Protein 3OIZ (pdb70)

Radius of gyration: 12.45 Å; Cα contacts (8 Å, |Δi|>4): 182; chains: 1; bounding box: 22×28×32 Å

B-factor: mean 30.21, std 9.72, range [18.35, 80.33]

Organism: Cereibacter sphaeroides (strain ATCC 17023 / DSM 158 / JCM 6121 / CCUG 31486 / LMG 2827 / NBRC 12203 / NCIMB 8253 / ATH 2.4.1.) (NCBI:txid272943)

InterPro domains:
  IPR002645 STAS domain [PF01740] (401-486)
  IPR002645 STAS domain [PS50801] (405-496)
  IPR011547 SLC26A/SulP transporter domain [PF00916] (15-141)
  IPR011547 SLC26A/SulP transporter domain [PF00916] (164-358)
  IPR036513 STAS domain superfamily [G3DSA:3.30.750.24] (388-485)
  IPR036513 STAS domain superfamily [SSF52091] (396-485)
  IPR052706 Membrane-associated Transporter-like [PTHR43310] (13-485)

Foldseek 3Di:
DCPFKDWDWDADPVRAEIEIEIAGEFDLVCLVVCVRDDLQRRHAAYEYECQRYAYADPNRVVSVCNQVSNVVNNYDYYYHHVNRDPHD

Solven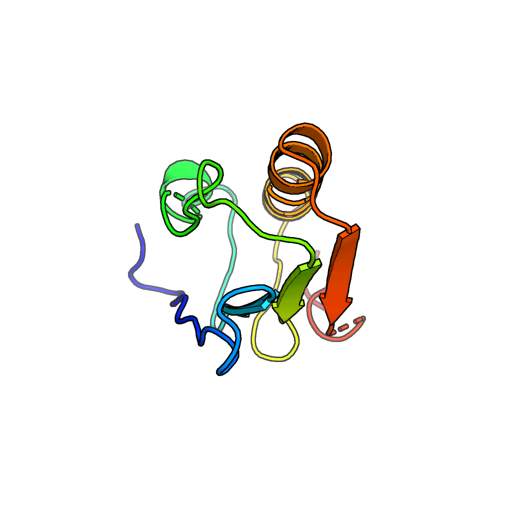t-accessible surface area: 5606 Å² total

Secondary structure (DSSP, 8-state):
--SSEEEEEEE-TTSSEEEEEEEEEE-GGGTTT-----TTS--SEEEEEEEEEEE-SHHHHHHH--HHHHHHTT-EEEEE--TGGG--

CATH classification: 3.30.750.24

Sequence (88 aa):
SNALFGVTSEELSKDGRERIYRVEEGQLFYYASSVEDFAAFDFREALDRVVIDVSRAHIWDIISSVQALDAVLKFRREGAEVRIVGNEASSEETV

Nearest PDB structures (foldseek):
  3oiz-assembly1_A  TM=1.006E+00  e=1.117E-17  Cereibacter sphaeroides 2.4.1
  3lkl-assembly2_A  TM=9.988E-01  e=5.539E-15  Cereibacter sphaeroides 2.4.1
  3lkl-assembly3_B  TM=9.580E-01  e=8.760E-11  Cereibacter sphaeroides 2.4.1
  6m36-assembly1_H  TM=7.455E-01  e=1.159E-03  Bacillus subtilis subsp. subtilis str. 168
  6xgy-assembly1_B-2  TM=5.819E-01  e=2.709E-03  Escherichia coli

Structure (mmCIF, N/CA/C/O backbone):
data_3OIZ
#
_entry.id   3OIZ
#
_cell.length_a   72.102
_cell.length_b   72.102
_cell.length_c   36.429
_cell.angle_alpha   90.000
_cell.angle_beta   90.000
_cell.angle_gamma   90.000
#
_symmetry.space_group_name_H-M   'P 43 21 2'
#
loop_
_entity.id
_entity.type
_entity.pdbx_description
1 polymer 'Antisigma-factor antagonist, STAS'
2 water water
#
loop_
_atom_site.group_PDB
_atom_site.id
_atom_site.type_symbol
_atom_site.label_atom_id
_atom_site.label_alt_id
_atom_site.label_comp_id
_atom_site.label_asym_id
_atom_site.label_entity_id
_atom_site.label_seq_id
_atom_site.pdbx_PDB_ins_code
_atom_site.Cartn_x
_atom_site.Cartn_y
_atom_site.Cartn_z
_atom_site.occupancy
_atom_site.B_iso_or_equiv
_atom_site.auth_seq_id
_atom_site.auth_comp_id
_atom_site.auth_asym_id
_atom_site.auth_atom_id
_atom_site.pdbx_PDB_model_num
ATOM 1 N N . SER A 1 1 ? 36.196 20.471 1.549 1.00 39.72 387 SER A N 1
ATOM 2 C CA . SER A 1 1 ? 34.777 20.954 1.394 1.00 40.32 387 SER A CA 1
ATOM 3 C C . SER A 1 1 ? 34.077 20.628 2.674 1.00 39.08 387 SER A C 1
ATOM 4 O O . SER A 1 1 ? 34.497 19.728 3.356 1.00 38.08 387 SER A O 1
ATOM 7 N N . ASN A 1 2 ? 33.023 21.349 3.026 1.00 38.44 388 ASN A N 1
ATOM 8 C CA . ASN A 1 2 ? 32.193 20.865 4.111 1.00 36.90 388 ASN A CA 1
ATOM 9 C C . ASN A 1 2 ? 30.837 20.348 3.597 1.00 36.21 388 ASN A C 1
ATOM 10 O O . ASN A 1 2 ? 29.864 20.335 4.326 1.00 35.99 388 ASN A O 1
ATOM 15 N N . ALA A 1 3 ? 30.783 19.914 2.339 1.00 36.16 389 ALA A N 1
ATOM 16 C CA . ALA A 1 3 ? 29.514 19.429 1.768 1.00 35.55 389 ALA A CA 1
ATOM 17 C C . ALA A 1 3 ? 28.985 18.149 2.451 1.00 34.44 389 ALA A C 1
ATOM 18 O O . ALA A 1 3 ? 27.771 17.922 2.485 1.00 35.39 389 ALA A O 1
ATOM 20 N N . LEU A 1 4 ? 29.889 17.327 2.988 1.00 31.53 390 LEU A N 1
ATOM 21 C CA . LEU A 1 4 ? 29.529 15.984 3.421 1.00 28.65 390 LEU A CA 1
ATOM 22 C C . LEU A 1 4 ? 29.538 15.821 4.903 1.00 27.10 390 LEU A C 1
ATOM 23 O O . LEU A 1 4 ? 29.210 14.746 5.383 1.00 25.11 390 LEU A O 1
ATOM 28 N N . PHE A 1 5 ? 29.907 16.867 5.637 1.00 26.31 391 PHE A N 1
ATOM 29 C CA . PHE A 1 5 ? 29.906 16.768 7.087 1.00 25.58 391 PHE A CA 1
ATOM 30 C C . PHE A 1 5 ? 29.490 18.105 7.692 1.00 25.54 391 PHE A C 1
ATOM 31 O O . PHE A 1 5 ? 29.508 19.136 7.026 1.00 27.23 391 PHE A O 1
ATOM 39 N N . GLY A 1 6 ? 29.117 18.075 8.948 1.00 25.29 392 GLY A N 1
ATOM 40 C CA . GLY A 1 6 ? 28.705 19.284 9.639 1.00 27.08 392 GLY A CA 1
ATOM 41 C C . GLY A 1 6 ? 29.198 19.242 11.084 1.00 26.44 392 GLY A C 1
ATOM 42 O O . GLY A 1 6 ? 29.380 18.164 11.661 1.00 25.76 392 GLY A O 1
ATOM 43 N N . VAL A 1 7 ? 29.472 20.419 11.639 1.00 26.73 393 VAL A N 1
ATOM 44 C CA . VAL A 1 7 ? 29.862 20.510 13.057 1.00 26.23 393 VAL A CA 1
ATOM 45 C C . VAL A 1 7 ? 29.019 21.598 13.695 1.00 27.43 393 VAL A C 1
ATOM 46 O O . VAL A 1 7 ? 28.911 22.713 13.160 1.00 29.55 393 VAL A O 1
ATOM 50 N N . THR A 1 8 ? 28.398 21.289 14.834 1.00 27.46 394 THR A N 1
ATOM 51 C CA . THR A 1 8 ? 27.696 22.316 15.598 1.00 27.77 394 THR A CA 1
ATOM 52 C C . THR A 1 8 ? 28.229 22.217 16.998 1.00 26.47 394 THR A C 1
ATOM 53 O O . THR A 1 8 ? 28.928 21.241 17.330 1.00 26.89 394 THR A O 1
ATOM 57 N N . SER A 1 9 ? 27.916 23.189 17.841 1.00 26.07 395 SER A N 1
ATOM 58 C CA . SER A 1 9 ? 28.400 23.115 19.232 1.00 26.40 395 SER A CA 1
ATOM 59 C C . SER A 1 9 ? 27.394 23.730 20.203 1.00 27.37 395 SER A C 1
ATOM 60 O O . SER A 1 9 ? 26.436 24.429 19.7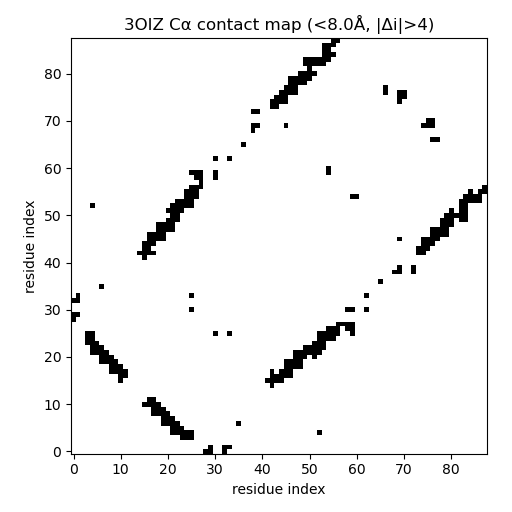82 1.00 27.98 395 SER A O 1
ATOM 63 N N A GLU A 1 10 ? 27.574 23.453 21.496 0.50 27.03 396 GLU A N 1
ATOM 64 N N B GLU A 1 10 ? 27.600 23.489 21.494 0.50 26.76 396 GLU A N 1
ATOM 65 C CA A GLU A 1 10 ? 26.712 24.019 22.530 0.50 28.27 396 GLU A CA 1
ATOM 66 C CA B GLU A 1 10 ? 26.732 24.064 22.499 0.50 27.85 396 GLU A CA 1
ATOM 67 C C A GLU A 1 10 ? 27.586 24.287 23.723 0.50 27.83 396 GLU A C 1
ATOM 68 C C B GLU A 1 10 ? 27.586 24.294 23.711 0.50 27.59 396 GLU A C 1
ATOM 69 O O A GLU A 1 10 ? 28.364 23.428 24.124 0.50 27.62 396 GLU A O 1
ATOM 70 O O B GLU A 1 10 ? 28.349 23.422 24.110 0.50 27.35 396 GLU A O 1
ATOM 81 N N . LEU A 1 11 ? 27.479 25.495 24.271 1.00 28.61 397 LEU A N 1
ATOM 82 C CA . LEU A 1 11 ? 28.265 25.886 25.443 1.00 29.56 397 LEU A CA 1
ATOM 83 C C . LEU A 1 11 ? 27.417 25.697 26.686 1.00 30.70 397 LEU A C 1
ATOM 84 O O . LEU A 1 11 ? 26.210 26.018 26.674 1.00 31.37 397 LEU A O 1
ATOM 89 N N . SER A 1 12 ? 28.034 25.181 27.754 1.00 31.11 398 SER A N 1
ATOM 90 C CA . SER A 1 12 ? 27.353 25.052 29.060 1.00 31.91 398 SER A CA 1
ATOM 91 C C . SER A 1 12 ? 26.912 26.400 29.622 1.00 33.43 398 SER A C 1
ATOM 92 O O . SER A 1 12 ? 27.445 27.460 29.258 1.00 33.06 398 SER A O 1
ATOM 95 N N . LYS A 1 13 ? 25.944 26.369 30.525 1.00 35.07 399 LYS A N 1
ATOM 96 C CA . LYS A 1 13 ? 25.462 27.610 31.107 1.00 37.10 399 LYS A CA 1
ATOM 97 C C . LYS A 1 13 ? 26.572 28.397 31.816 1.00 38.07 399 LYS A C 1
ATOM 98 O O . LYS A 1 13 ? 26.549 29.632 31.799 1.00 38.34 399 LYS A O 1
ATOM 104 N N . ASP A 1 14 ? 27.550 27.705 32.421 1.00 37.49 400 ASP A N 1
ATOM 105 C CA . ASP A 1 14 ? 28.635 28.431 33.067 1.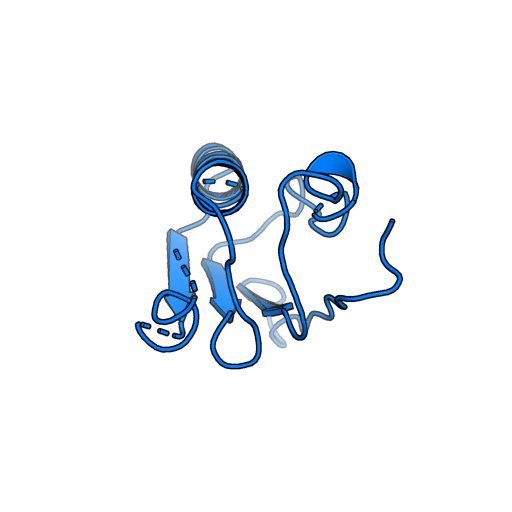00 37.63 400 ASP A CA 1
ATOM 106 C C . ASP A 1 14 ? 29.753 28.879 32.145 1.00 37.21 400 ASP A C 1
ATOM 107 O O . ASP A 1 14 ? 30.699 29.535 32.605 1.00 37.63 400 ASP A O 1
ATOM 112 N N . GLY A 1 15 ? 29.655 28.495 30.869 1.00 36.05 401 GLY A N 1
ATOM 113 C CA . GLY A 1 15 ? 30.613 28.847 29.839 1.00 35.53 401 GLY A CA 1
ATOM 114 C C . GLY A 1 15 ? 31.898 28.048 29.935 1.00 34.79 401 GLY A C 1
ATOM 115 O O . GLY A 1 15 ? 32.838 28.317 29.189 1.00 35.63 401 GLY A O 1
ATOM 116 N N . ARG A 1 16 ? 31.944 27.055 30.833 1.00 33.74 402 ARG A N 1
ATOM 117 C CA . ARG A 1 16 ? 33.188 26.295 31.061 1.00 32.49 402 ARG A CA 1
ATOM 118 C C . ARG A 1 16 ? 33.380 25.043 30.192 1.00 30.88 402 ARG A C 1
ATOM 119 O O . ARG A 1 16 ? 34.504 24.538 30.108 1.00 30.77 402 ARG A O 1
ATOM 127 N N . GLU A 1 17 ? 32.314 24.554 29.556 1.00 29.15 403 GLU A N 1
ATOM 128 C CA . GLU A 1 17 ? 32.408 23.360 28.744 1.00 27.96 403 GLU A CA 1
ATOM 129 C C . GLU A 1 17 ? 31.743 23.582 27.405 1.00 27.05 403 GLU A C 1
ATOM 130 O O . GLU A 1 17 ? 30.653 24.146 27.379 1.00 28.27 403 GLU A O 1
ATOM 136 N N . ARG A 1 18 ? 32.362 23.135 26.305 1.00 24.61 404 ARG A N 1
ATOM 137 C CA . ARG A 1 18 ? 31.700 23.188 25.004 1.00 24.48 404 ARG A CA 1
ATOM 138 C C . ARG A 1 18 ? 31.636 21.775 24.453 1.00 23.99 404 ARG A C 1
ATOM 139 O O . ARG A 1 18 ? 32.643 21.064 24.486 1.00 24.19 404 ARG A O 1
ATOM 147 N N . ILE A 1 19 ? 30.464 21.362 23.983 1.00 24.14 405 ILE A N 1
ATOM 148 C CA . ILE A 1 19 ? 30.366 20.086 23.252 1.00 24.77 405 ILE A CA 1
ATOM 149 C C . ILE A 1 19 ? 30.247 20.365 21.785 1.00 24.13 405 ILE A C 1
ATOM 150 O O . ILE A 1 19 ? 29.364 21.117 21.371 1.00 25.50 405 ILE A O 1
ATOM 155 N N . TYR A 1 20 ? 31.136 19.758 20.996 1.00 22.18 406 TYR A N 1
ATOM 156 C CA . TYR A 1 20 ? 31.056 19.830 19.541 1.00 22.06 406 TYR A CA 1
ATOM 157 C C . TYR A 1 20 ? 30.424 18.541 19.041 1.00 23.04 406 TYR A C 1
ATOM 158 O O . TYR A 1 20 ? 30.812 17.465 19.466 1.00 24.21 406 TYR A O 1
ATOM 167 N N . ARG A 1 21 ? 29.473 18.639 18.117 1.00 22.72 407 ARG A N 1
ATOM 168 C CA . ARG A 1 21 ? 28.799 17.477 17.573 1.00 23.25 407 ARG A CA 1
ATOM 169 C C . ARG A 1 21 ? 29.137 17.425 16.085 1.00 22.90 407 ARG A C 1
ATOM 170 O O . ARG A 1 21 ? 28.798 18.330 15.332 1.00 23.88 407 ARG A O 1
ATOM 178 N N . VAL A 1 22 ? 29.818 16.360 15.681 1.00 22.16 408 VAL A N 1
ATOM 179 C CA . VAL A 1 22 ? 30.211 16.188 14.304 1.00 21.67 408 VAL A CA 1
ATOM 180 C C . VAL A 1 22 ? 29.295 15.132 13.666 1.00 22.47 408 VAL A C 1
ATOM 181 O O . VAL A 1 22 ? 29.055 14.049 14.244 1.00 22.62 408 VAL A O 1
ATOM 185 N N A GLU A 1 23 ? 28.780 15.427 12.474 0.50 22.59 409 GLU A N 1
ATOM 186 N N B GLU A 1 23 ? 28.771 15.435 12.486 0.50 22.82 409 GLU A N 1
ATOM 187 C CA A GLU A 1 23 ? 27.926 14.460 11.744 0.50 23.88 409 GLU A CA 1
ATOM 188 C CA B GLU A 1 23 ? 27.977 14.438 11.758 0.50 24.26 409 GLU A CA 1
ATOM 189 C C A GLU A 1 23 ? 28.289 14.386 10.279 0.50 23.46 409 GLU A C 1
ATOM 190 C C B GLU A 1 23 ? 28.482 14.312 10.340 0.50 23.42 409 GLU A C 1
ATOM 191 O O A GLU A 1 23 ? 28.722 15.377 9.695 0.50 24.57 409 GLU A O 1
ATOM 192 O O B GLU A 1 23 ? 29.243 15.174 9.878 0.50 23.16 409 GLU A O 1
ATOM 203 N N . GLY A 1 24 ? 2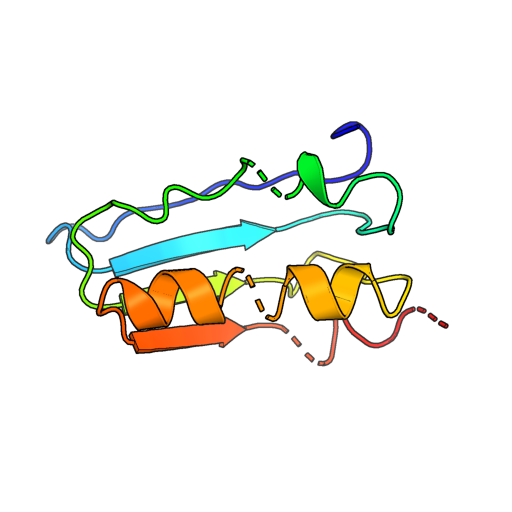8.142 13.203 9.689 1.00 23.06 410 GLY A N 1
ATOM 204 C CA . GLY A 1 24 ? 28.436 13.045 8.263 1.00 22.51 410 GLY A CA 1
ATOM 205 C C . GLY A 1 24 ? 29.782 12.362 8.022 1.00 22.02 410 GLY A C 1
ATOM 206 O O . GLY A 1 24 ? 30.262 11.601 8.871 1.00 24.80 410 GLY A O 1
ATOM 207 N N . GLN A 1 25 ? 30.410 12.655 6.886 1.00 21.81 411 GLN A N 1
ATOM 208 C CA . GLN A 1 25 ? 31.554 11.845 6.379 1.00 21.10 411 GLN A CA 1
ATOM 209 C C . GLN A 1 25 ? 32.844 12.632 6.540 1.00 21.78 411 GLN A C 1
ATOM 210 O O . GLN A 1 25 ? 32.903 13.777 6.106 1.00 23.01 411 GLN A O 1
ATOM 216 N N . LEU A 1 26 ? 33.857 12.016 7.154 1.00 20.80 412 LEU A N 1
ATOM 217 C CA . LEU A 1 26 ? 35.157 12.673 7.348 1.00 19.59 412 LEU A CA 1
ATOM 218 C C . LEU A 1 26 ? 36.178 11.955 6.476 1.00 20.76 412 LEU A C 1
ATOM 219 O O . LEU A 1 26 ? 36.435 10.741 6.662 1.00 20.51 412 LEU A O 1
ATOM 224 N N . PHE A 1 27 ? 36.692 12.704 5.498 1.00 21.93 413 PHE A N 1
ATOM 225 C CA . PHE A 1 27 ? 37.677 12.237 4.535 1.00 22.17 413 PHE A CA 1
ATOM 226 C C . PHE A 1 27 ? 38.896 13.155 4.519 1.00 23.77 413 PHE A C 1
ATOM 227 O O . PHE A 1 27 ? 38.798 14.328 4.898 1.00 23.09 413 PHE A O 1
ATOM 235 N N A TYR A 1 28 ? 40.021 12.642 4.033 0.50 23.85 414 TYR A N 1
ATOM 236 N N B TYR A 1 28 ? 40.037 12.641 4.050 0.50 23.83 414 TYR A N 1
ATOM 237 C CA A TYR A 1 28 ? 41.257 13.408 4.040 0.50 26.64 414 TYR A CA 1
ATOM 238 C CA B TYR A 1 28 ? 41.275 13.431 4.000 0.50 26.66 414 TYR A CA 1
ATOM 239 C C A TYR A 1 28 ? 41.129 14.713 3.257 0.50 27.31 414 TYR A C 1
ATOM 240 C C B TYR A 1 28 ? 41.042 14.760 3.315 0.50 27.16 414 TYR A C 1
ATOM 241 O O A TYR A 1 28 ? 41.781 15.710 3.582 0.50 28.07 414 TYR A O 1
ATOM 242 O O B TYR A 1 28 ? 41.516 15.815 3.768 0.50 27.58 414 TYR A O 1
ATOM 259 N N . ALA A 1 29 ? 40.285 14.711 2.225 1.00 28.04 415 ALA A N 1
ATOM 260 C CA . ALA A 1 29 ? 40.071 15.889 1.443 1.00 30.21 415 ALA A CA 1
ATOM 261 C C . ALA A 1 29 ? 39.445 17.060 2.207 1.00 30.61 415 ALA A C 1
ATOM 262 O O . ALA A 1 29 ? 39.591 18.228 1.772 1.00 33.48 415 ALA A O 1
ATOM 264 N N A SER A 1 30 ? 38.765 16.784 3.319 0.50 30.06 416 SER A N 1
ATOM 265 N N B SER A 1 30 ? 38.782 16.783 3.326 0.50 30.31 416 SER A N 1
ATOM 266 C CA A SER A 1 30 ? 38.109 17.852 4.083 0.50 29.51 416 SER A CA 1
ATOM 267 C CA B SER A 1 30 ? 38.134 17.855 4.078 0.50 30.15 416 SER A CA 1
ATOM 268 C C A SER A 1 30 ? 38.765 18.142 5.435 0.50 28.43 416 SER A C 1
ATOM 269 C C B SER A 1 30 ? 38.766 18.139 5.437 0.50 28.68 416 SER A C 1
ATOM 270 O O A SER A 1 30 ? 38.163 18.783 6.305 0.50 27.67 416 SER A O 1
ATOM 271 O O B SER A 1 30 ? 38.162 18.785 6.303 0.50 27.89 416 SER A O 1
ATOM 276 N N . VAL A 1 31 ? 40.005 17.701 5.607 1.00 27.85 417 VAL A N 1
ATOM 277 C CA . VAL A 1 31 ? 40.691 17.885 6.889 1.00 27.22 417 VAL A CA 1
ATOM 278 C C . VAL A 1 31 ? 40.774 19.379 7.266 1.00 27.69 417 VAL A C 1
ATOM 279 O O . VAL A 1 31 ? 40.494 19.748 8.419 1.00 27.79 417 VAL A O 1
ATOM 283 N N . GLU A 1 32 ? 41.117 20.241 6.306 1.00 28.52 418 GLU A N 1
ATOM 284 C CA . GLU A 1 32 ? 41.256 21.666 6.648 1.00 30.86 418 GLU A CA 1
ATOM 285 C C . GLU A 1 32 ? 39.910 22.272 7.068 1.00 29.69 418 GLU A C 1
ATOM 286 O O . GLU A 1 32 ? 39.848 23.039 8.017 1.00 29.52 418 GLU A O 1
ATOM 292 N N . ASP A 1 33 ? 38.831 21.875 6.396 1.00 29.14 419 ASP A N 1
ATOM 293 C CA . ASP A 1 33 ? 37.497 22.331 6.776 1.00 29.70 419 ASP A CA 1
ATOM 294 C C . ASP A 1 33 ? 37.127 21.834 8.154 1.00 28.08 419 ASP A C 1
ATOM 295 O O . ASP A 1 33 ? 36.526 22.576 8.957 1.00 28.26 419 ASP A O 1
ATOM 300 N N . PHE A 1 34 ? 37.474 20.572 8.439 1.00 26.23 420 PHE A N 1
ATOM 301 C CA . PHE A 1 34 ? 37.207 20.001 9.758 1.00 24.63 420 PHE A CA 1
ATOM 302 C C . PHE A 1 34 ? 37.930 20.818 10.856 1.00 24.99 420 PHE A C 1
ATOM 303 O O . PHE A 1 34 ? 37.331 21.178 11.889 1.00 25.07 420 PHE A O 1
ATOM 319 N N . ALA A 1 36 ? 38.891 23.895 10.804 1.00 26.90 422 ALA A N 1
ATOM 320 C CA . ALA A 1 36 ? 38.361 25.238 10.874 1.00 28.00 422 ALA A CA 1
ATOM 321 C C . ALA A 1 36 ? 37.055 25.307 11.641 1.00 28.42 422 ALA A C 1
ATOM 322 O O . ALA A 1 36 ? 36.596 26.425 11.986 1.00 29.23 422 ALA A O 1
ATOM 324 N N . ALA A 1 37 ? 36.449 24.139 11.888 1.00 27.95 423 ALA A N 1
ATOM 325 C CA . ALA A 1 37 ? 35.199 24.087 12.662 1.00 28.02 423 ALA A CA 1
ATOM 326 C C . ALA A 1 37 ? 35.364 24.412 14.156 1.00 28.29 423 ALA A C 1
ATOM 327 O O . ALA A 1 37 ? 34.382 24.748 14.838 1.00 29.74 423 ALA A O 1
ATOM 329 N N . PHE A 1 38 ? 36.580 24.318 14.675 1.00 27.32 424 PHE A N 1
ATOM 330 C CA . PHE A 1 38 ? 36.790 24.418 16.134 1.00 27.12 424 PHE A CA 1
ATOM 331 C C . PHE A 1 38 ? 37.418 25.768 16.527 1.00 28.37 424 PHE A C 1
ATOM 332 O O . PHE A 1 38 ? 38.281 26.305 15.825 1.00 29.58 424 PHE A O 1
ATOM 340 N N . ASP A 1 39 ? 37.003 26.305 17.661 1.00 28.01 425 ASP A N 1
ATOM 341 C CA . ASP A 1 39 ? 37.629 27.508 18.196 1.00 29.08 425 ASP A CA 1
ATOM 342 C C . ASP A 1 39 ? 38.583 27.079 19.310 1.00 28.54 425 ASP A C 1
ATOM 343 O O . ASP A 1 39 ? 38.185 26.948 20.486 1.00 29.15 425 ASP A O 1
ATOM 348 N N . PHE A 1 40 ? 39.842 26.863 18.947 1.00 29.03 426 PHE A N 1
ATOM 349 C CA . PHE A 1 40 ? 40.822 26.331 19.882 1.00 29.67 426 PHE A CA 1
ATOM 350 C C . PHE A 1 40 ? 41.210 27.349 20.956 1.00 30.92 426 PHE A C 1
ATOM 351 O O . PHE A 1 40 ? 41.704 26.967 22.024 1.00 32.90 426 PHE A O 1
ATOM 359 N N . ARG A 1 41 ? 40.955 28.625 20.710 1.00 32.72 427 ARG A N 1
ATOM 360 C CA . ARG A 1 41 ? 41.439 29.661 21.639 1.00 34.86 427 ARG A CA 1
ATOM 361 C C . ARG A 1 41 ? 40.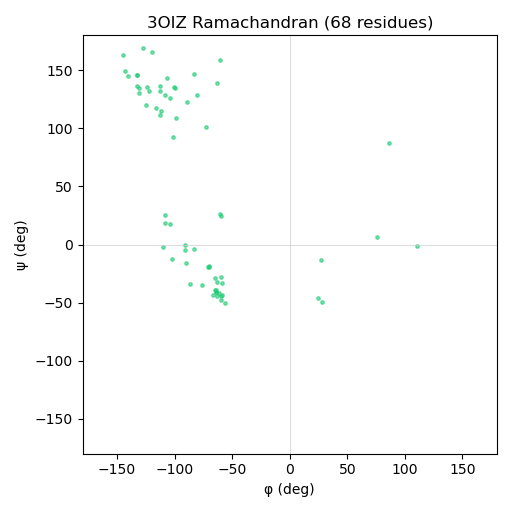462 30.015 22.747 1.00 34.10 427 ARG A C 1
ATOM 362 O O . ARG A 1 41 ? 40.822 30.752 23.662 1.00 34.50 427 ARG A O 1
ATOM 370 N N . GLU A 1 42 ? 39.258 29.430 22.708 1.00 32.68 428 GLU A N 1
ATOM 371 C CA . GLU A 1 42 ? 38.227 29.732 23.710 1.00 32.01 428 GLU A CA 1
ATOM 372 C C . GLU A 1 42 ? 38.704 29.295 25.106 1.00 32.01 428 GLU A C 1
ATOM 373 O O . GLU A 1 42 ? 39.333 28.231 25.256 1.00 31.81 428 GLU A O 1
ATOM 379 N N . ALA A 1 43 ? 38.435 30.130 26.106 1.00 31.71 429 ALA A N 1
ATOM 380 C CA . ALA A 1 43 ? 38.715 29.796 27.489 1.00 32.80 429 ALA A CA 1
ATOM 381 C C . ALA A 1 43 ? 37.716 28.738 27.982 1.00 32.60 429 ALA A C 1
ATOM 382 O O . ALA A 1 43 ? 36.587 29.087 28.340 1.00 33.43 429 ALA A O 1
ATOM 384 N N . LEU A 1 44 ? 38.153 27.479 28.034 1.00 32.14 430 LEU A N 1
ATOM 385 C CA . LEU A 1 44 ? 37.286 26.357 28.411 1.00 30.65 430 LEU A CA 1
ATOM 386 C C . LEU A 1 44 ? 37.977 25.472 29.447 1.00 31.42 430 LEU A C 1
ATOM 387 O O . LEU A 1 44 ? 39.187 25.288 29.403 1.00 33.43 430 LEU A O 1
ATOM 392 N N . ASP A 1 45 ? 37.216 24.898 30.358 1.00 30.58 431 ASP A N 1
ATOM 393 C CA . ASP A 1 45 ? 37.779 23.843 31.218 1.00 31.22 431 ASP A CA 1
ATOM 394 C C . ASP A 1 45 ? 37.672 22.478 30.548 1.00 30.05 431 ASP A C 1
ATOM 395 O O . ASP A 1 45 ? 38.530 21.628 30.731 1.00 30.49 431 ASP A O 1
ATOM 400 N N . ARG A 1 46 ? 36.607 22.265 29.775 1.00 28.67 432 ARG A N 1
ATOM 401 C CA . ARG A 1 46 ? 36.341 20.937 29.186 1.00 28.57 432 ARG A CA 1
ATOM 402 C C . ARG A 1 46 ? 35.825 21.086 27.781 1.00 26.99 432 ARG A C 1
ATOM 403 O O . ARG A 1 46 ? 35.090 22.017 27.482 1.00 26.88 432 ARG A O 1
ATOM 411 N N . VAL A 1 47 ? 36.215 20.146 26.921 1.00 25.94 433 VAL A N 1
ATOM 412 C CA . VAL A 1 47 ? 35.685 20.068 25.584 1.00 24.54 433 VAL A CA 1
ATOM 413 C C . VAL A 1 47 ? 35.278 18.625 25.361 1.00 24.57 433 VAL A C 1
ATOM 414 O O . VAL A 1 47 ? 36.039 17.699 25.675 1.00 24.52 433 VAL A O 1
ATOM 418 N N . VAL A 1 48 ? 34.098 18.428 24.791 1.00 24.42 434 VAL A N 1
ATOM 419 C CA . VAL A 1 48 ? 33.690 17.103 24.326 1.00 24.59 434 VAL A CA 1
ATOM 420 C C . VAL A 1 48 ? 33.609 17.188 22.806 1.00 23.99 434 VAL A C 1
ATOM 421 O O . VAL A 1 48 ? 32.996 18.120 22.272 1.00 24.49 434 VAL A O 1
ATOM 425 N N . ILE A 1 49 ? 34.205 16.217 22.109 1.00 22.87 435 ILE A N 1
ATOM 426 C CA . ILE A 1 49 ? 33.989 16.107 20.648 1.00 22.09 435 ILE A CA 1
ATOM 427 C C . ILE A 1 49 ? 33.216 14.828 20.391 1.00 21.99 435 ILE A C 1
ATOM 428 O O . ILE A 1 49 ? 33.739 13.715 20.577 1.00 23.16 435 ILE A O 1
ATOM 433 N N . ASP A 1 50 ? 31.965 14.997 19.963 1.00 21.17 436 ASP A N 1
ATOM 434 C CA . ASP A 1 50 ? 31.038 13.896 19.805 1.00 21.78 436 ASP A CA 1
ATOM 435 C C . ASP A 1 50 ? 31.048 13.522 18.335 1.00 21.01 436 ASP A C 1
ATOM 436 O O . ASP A 1 50 ? 30.533 14.273 17.494 1.00 21.37 436 ASP A O 1
ATOM 441 N N . VAL A 1 51 ? 31.625 12.365 18.021 1.00 19.63 437 VAL A N 1
ATOM 442 C CA . VAL A 1 51 ? 31.647 11.882 16.629 1.00 18.50 437 VAL A CA 1
ATOM 443 C C . VAL A 1 51 ? 30.697 10.661 16.410 1.00 19.62 437 VAL A C 1
ATOM 444 O O . VAL A 1 51 ? 30.794 9.958 15.395 1.00 20.41 437 VAL A O 1
ATOM 448 N N . SER A 1 52 ? 29.754 10.459 17.318 1.00 20.93 438 SER A N 1
ATOM 449 C CA . SER A 1 52 ? 28.848 9.284 17.262 1.00 22.12 438 SER A CA 1
ATOM 450 C C . SER A 1 52 ? 28.035 9.246 15.990 1.00 22.60 438 SER A C 1
ATOM 451 O O . SER A 1 52 ? 27.634 8.164 15.547 1.00 23.57 438 SER A O 1
ATOM 454 N N . ARG A 1 53 ? 27.785 10.430 15.415 1.00 23.23 439 ARG A N 1
ATOM 455 C CA . ARG A 1 53 ? 26.967 10.549 14.210 1.00 23.73 439 ARG A CA 1
ATOM 456 C C . ARG A 1 53 ? 27.811 10.790 12.954 1.00 23.77 439 ARG A C 1
ATOM 457 O O . ARG A 1 53 ? 27.296 11.211 11.902 1.00 26.13 439 ARG A O 1
ATOM 465 N N . ALA A 1 54 ? 29.110 10.504 13.058 1.00 21.51 440 ALA A N 1
ATOM 466 C CA . ALA A 1 54 ? 30.000 10.718 11.915 1.00 21.24 440 ALA A CA 1
ATOM 467 C C . ALA A 1 54 ? 30.640 9.401 11.486 1.00 20.42 440 ALA A C 1
ATOM 468 O O . ALA A 1 54 ? 30.622 8.419 12.239 1.00 21.43 440 ALA A O 1
ATOM 470 N N . HIS A 1 55 ? 31.228 9.385 10.286 1.00 19.43 441 HIS A N 1
ATOM 471 C CA . HIS A 1 55 ? 31.982 8.227 9.795 1.00 19.47 441 HIS A CA 1
ATOM 472 C C . HIS A 1 55 ? 33.376 8.706 9.417 1.00 19.39 441 HIS A C 1
ATOM 473 O O . HIS A 1 55 ? 33.502 9.614 8.614 1.00 21.38 441 HIS A O 1
ATOM 480 N N . ILE A 1 56 ? 34.392 8.153 10.066 1.00 19.87 442 ILE A N 1
ATOM 481 C CA . ILE A 1 56 ? 35.775 8.472 9.728 1.00 20.15 442 ILE A CA 1
ATOM 482 C C . ILE A 1 56 ? 36.237 7.503 8.663 1.00 19.62 442 ILE A C 1
ATOM 483 O O . ILE A 1 56 ? 36.187 6.267 8.873 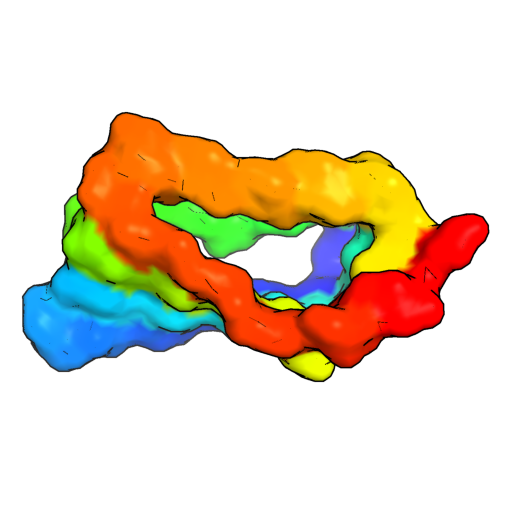1.00 21.82 442 ILE A O 1
ATOM 488 N N . TRP A 1 57 ? 36.681 8.004 7.503 1.00 20.50 443 TRP A N 1
ATOM 489 C CA . TRP A 1 57 ? 36.952 7.075 6.394 1.00 20.48 443 TRP A CA 1
ATOM 490 C C . TRP A 1 57 ? 38.416 6.725 6.142 1.00 21.87 443 TRP A C 1
ATOM 491 O O . TRP A 1 57 ? 38.720 5.793 5.353 1.00 23.83 443 TRP A O 1
ATOM 502 N N . ASP A 1 58 ? 39.330 7.470 6.767 1.00 21.36 444 ASP A N 1
ATOM 503 C CA . ASP A 1 58 ? 40.740 7.256 6.505 1.00 21.34 444 ASP A CA 1
ATOM 504 C C . ASP A 1 58 ? 41.597 7.711 7.666 1.00 21.87 444 ASP A C 1
ATOM 505 O O . ASP A 1 58 ? 41.113 8.388 8.607 1.00 19.91 444 ASP A O 1
ATOM 510 N N A ILE A 1 59 ? 42.879 7.354 7.618 0.50 21.93 445 ILE A N 1
ATOM 511 N N B ILE A 1 59 ? 42.877 7.328 7.599 0.50 22.19 445 ILE A N 1
ATOM 512 C CA A ILE A 1 59 ? 43.734 7.598 8.769 0.50 22.42 445 ILE A CA 1
ATOM 513 C CA B ILE A 1 59 ? 43.814 7.587 8.687 0.50 22.93 445 ILE A CA 1
ATOM 514 C C A ILE A 1 59 ? 44.115 9.089 8.875 0.50 22.38 445 ILE A C 1
ATOM 515 C C B ILE A 1 59 ? 44.059 9.086 8.861 0.50 22.60 445 ILE A C 1
ATOM 516 O O A ILE A 1 59 ? 44.301 9.599 9.972 0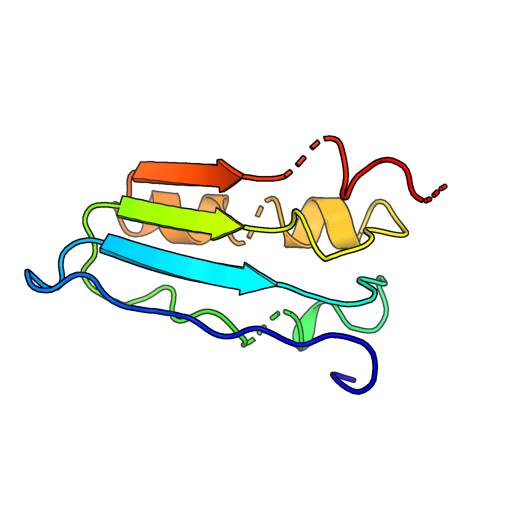.50 21.93 445 ILE A O 1
ATOM 517 O O B ILE A 1 59 ? 44.105 9.589 9.976 0.50 21.84 445 ILE A O 1
ATOM 526 N N . SER A 1 60 ? 44.145 9.809 7.757 1.00 22.93 446 SER A N 1
ATOM 527 C CA . SER A 1 60 ? 44.338 11.275 7.819 1.00 23.84 446 SER A CA 1
ATOM 528 C C . SER A 1 60 ? 43.237 11.949 8.632 1.00 22.32 446 SER A C 1
ATOM 529 O O . SER A 1 60 ? 43.501 12.899 9.396 1.00 22.82 446 SER A O 1
ATOM 532 N N . SER A 1 61 ? 42.008 11.437 8.507 1.00 21.55 447 SER A N 1
ATOM 533 C CA . SER A 1 61 ? 40.872 12.047 9.196 1.00 20.06 447 SER A CA 1
ATOM 534 C C . SER A 1 61 ? 40.932 11.675 10.653 1.00 19.60 447 SER A C 1
ATOM 535 O O . SER A 1 61 ? 40.587 12.492 11.519 1.00 19.81 447 SER A O 1
ATOM 538 N N . VAL A 1 62 ? 41.405 10.458 10.951 1.00 19.09 448 VAL A N 1
ATOM 539 C CA . VAL A 1 62 ? 41.687 10.112 12.382 1.00 19.39 448 VAL A CA 1
ATOM 540 C C . VAL A 1 62 ? 42.744 11.078 12.974 1.00 20.48 448 VAL A C 1
ATOM 541 O O . VAL A 1 62 ? 42.584 11.617 14.090 1.00 20.14 448 VAL A O 1
ATOM 545 N N . GLN A 1 63 ? 43.834 11.277 12.218 1.00 21.20 449 GLN A N 1
ATOM 546 C CA . GLN A 1 63 ? 44.937 12.145 12.713 1.00 21.13 449 GLN A CA 1
ATOM 547 C C . GLN A 1 63 ? 44.449 13.578 12.887 1.00 21.42 449 GLN A C 1
ATOM 548 O O . GLN A 1 63 ? 44.930 14.276 13.802 1.00 22.15 449 GLN A O 1
ATOM 554 N N . ALA A 1 64 ? 43.499 14.017 12.043 1.00 20.67 450 ALA A N 1
ATOM 555 C CA . ALA A 1 64 ? 42.928 15.361 12.177 1.00 20.20 450 ALA A CA 1
ATOM 556 C C . ALA A 1 64 ? 42.120 15.468 13.462 1.00 20.64 450 ALA A C 1
ATOM 557 O O . ALA A 1 64 ? 42.226 16.479 14.207 1.00 21.05 450 ALA A O 1
ATOM 559 N N . LEU A 1 65 ? 41.315 14.448 13.751 1.00 20.10 451 LEU A N 1
ATOM 560 C CA . LEU A 1 65 ? 40.587 14.448 15.034 1.00 20.07 451 LEU A CA 1
ATOM 561 C C . LEU A 1 65 ? 41.588 14.493 16.202 1.00 20.74 451 LEU A C 1
ATOM 562 O O . LEU A 1 65 ? 41.414 15.261 17.185 1.00 20.17 451 LEU A O 1
ATOM 567 N N . ASP A 1 66 ? 42.634 13.674 16.096 1.00 20.94 452 ASP A N 1
ATOM 568 C CA . ASP A 1 66 ? 43.650 13.605 17.170 1.00 20.79 452 ASP A CA 1
ATOM 569 C C . ASP A 1 66 ? 44.293 14.989 17.341 1.00 20.92 452 ASP A C 1
ATOM 570 O O . ASP A 1 66 ? 44.586 15.421 18.476 1.00 22.65 452 ASP A O 1
ATOM 583 N N . ALA A 1 68 ? 42.901 17.923 16.622 1.00 20.96 454 ALA A N 1
ATOM 584 C CA . ALA A 1 68 ? 41.943 18.850 17.216 1.00 21.66 454 ALA A CA 1
ATOM 585 C C . ALA A 1 68 ? 41.960 18.612 18.738 1.00 20.94 454 ALA A C 1
ATOM 586 O O . ALA A 1 68 ? 41.992 19.572 19.542 1.00 22.93 454 ALA A O 1
ATOM 588 N N . VAL A 1 69 ? 41.924 17.334 19.138 1.00 20.31 455 VAL A N 1
ATOM 589 C CA . VAL A 1 69 ? 42.026 16.992 20.558 1.00 20.27 455 VAL A CA 1
ATOM 590 C C . VAL A 1 69 ? 43.301 17.569 21.199 1.00 22.01 455 VAL A C 1
ATOM 591 O O . VAL A 1 69 ? 43.237 18.230 22.276 1.00 22.41 455 VAL A O 1
ATOM 595 N N . LEU A 1 70 ? 44.444 17.326 20.555 1.00 22.17 456 LEU A N 1
ATOM 596 C CA . LEU A 1 70 ? 45.708 17.819 21.082 1.00 23.17 456 LEU A CA 1
ATOM 597 C C . LEU A 1 70 ? 45.695 19.348 21.227 1.00 23.67 456 LEU A C 1
ATOM 598 O O . LEU A 1 70 ? 46.141 19.870 22.260 1.00 24.72 456 LEU A O 1
ATOM 603 N N . LYS A 1 71 ? 45.161 20.054 20.212 1.00 23.34 457 LYS A N 1
ATOM 604 C CA . LYS A 1 71 ? 45.131 21.521 20.255 1.00 24.67 457 LYS A CA 1
ATOM 605 C C . LYS A 1 71 ? 44.277 22.087 21.378 1.00 24.45 457 LYS A C 1
ATOM 606 O O . LYS A 1 71 ? 44.693 23.081 22.036 1.00 26.22 457 LYS A O 1
ATOM 612 N N . PHE A 1 72 ? 43.108 21.475 21.617 1.00 23.99 458 PHE A N 1
ATOM 613 C CA . PHE A 1 72 ? 42.311 21.826 22.813 1.00 23.65 458 PHE A CA 1
ATOM 614 C C . PHE A 1 72 ? 43.040 21.538 24.101 1.00 24.29 458 PHE A C 1
ATOM 615 O O . PHE A 1 72 ? 43.028 22.385 25.013 1.00 25.42 458 PHE A O 1
ATOM 623 N N . ARG A 1 73 ? 43.731 20.399 24.172 1.00 23.36 459 ARG A N 1
ATOM 624 C CA . ARG A 1 73 ? 44.483 20.072 25.398 1.00 24.29 459 ARG A CA 1
ATOM 625 C C . ARG A 1 73 ? 45.605 21.066 25.658 1.00 25.79 459 ARG A C 1
ATOM 626 O O . ARG A 1 73 ? 45.845 21.462 26.800 1.00 26.76 459 ARG A O 1
ATOM 634 N N . ARG A 1 74 ? 46.283 21.497 24.600 1.00 26.40 460 ARG A N 1
ATOM 635 C CA . ARG A 1 74 ? 47.386 22.445 24.751 1.00 29.69 460 ARG A CA 1
ATOM 636 C C . ARG A 1 74 ? 46.911 23.819 25.149 1.00 30.36 460 ARG A C 1
ATOM 637 O O . ARG A 1 74 ? 47.702 24.616 25.642 1.00 30.65 460 ARG A O 1
ATOM 645 N N . GLU A 1 75 ? 45.628 24.085 24.929 1.00 30.60 461 GLU A N 1
ATOM 646 C CA . GLU A 1 75 ? 45.018 25.354 25.320 1.00 32.05 461 GLU A CA 1
ATOM 647 C C . GLU A 1 75 ? 44.429 25.263 26.737 1.00 32.64 461 GLU A C 1
ATOM 648 O O . GLU A 1 75 ? 43.861 26.241 27.245 1.00 34.48 461 GLU A O 1
ATOM 654 N N . GLY A 1 76 ? 44.549 24.090 27.358 1.00 32.32 462 GLY A N 1
ATOM 655 C CA . GLY A 1 76 ? 44.274 23.908 28.798 1.00 33.38 462 GLY A CA 1
ATOM 656 C C . GLY A 1 76 ? 43.029 23.095 29.154 1.00 33.57 462 GLY A C 1
ATOM 657 O O . GLY A 1 76 ? 42.743 22.847 30.347 1.00 35.53 462 GLY A O 1
ATOM 658 N N . ALA A 1 77 ? 42.301 22.658 28.147 1.00 31.28 463 ALA A N 1
ATOM 659 C CA . ALA A 1 77 ? 41.045 21.923 28.365 1.00 29.46 463 ALA A CA 1
ATOM 660 C C . ALA A 1 77 ? 41.279 20.448 28.626 1.00 29.24 463 ALA A C 1
ATOM 661 O O . ALA A 1 77 ? 42.203 19.835 28.064 1.00 29.78 463 ALA A O 1
ATOM 663 N N . GLU A 1 78 ? 40.417 19.869 29.451 1.00 28.37 464 GLU A N 1
ATOM 664 C CA . GLU A 1 78 ? 40.273 18.410 29.524 1.00 28.28 464 GLU A CA 1
ATOM 665 C C . GLU A 1 78 ? 39.382 18.021 28.338 1.00 26.65 464 GLU A C 1
ATOM 666 O O . GLU A 1 78 ? 38.340 18.617 28.154 1.00 27.10 464 GLU A O 1
ATOM 672 N N . VAL A 1 79 ? 39.801 17.060 27.531 1.00 24.27 465 VAL A N 1
ATOM 673 C CA . VAL A 1 79 ? 39.085 16.760 26.297 1.00 23.65 465 VAL A CA 1
ATOM 674 C C . VAL A 1 79 ? 38.698 15.297 26.285 1.00 24.70 465 VAL A C 1
ATOM 675 O O . VAL A 1 79 ? 39.515 14.392 26.652 1.00 24.60 465 VAL A O 1
ATOM 679 N N . ARG A 1 80 ? 37.459 15.060 25.886 1.00 24.42 466 ARG A N 1
ATOM 680 C CA . ARG A 1 80 ? 37.035 13.685 25.662 1.00 26.87 466 ARG A CA 1
ATOM 681 C C . ARG A 1 80 ? 36.308 13.513 24.345 1.00 25.10 466 ARG A C 1
ATOM 682 O O . ARG A 1 80 ? 35.552 14.403 23.927 1.00 24.77 466 ARG A O 1
ATOM 690 N N . ILE A 1 81 ? 36.498 12.347 23.735 1.00 25.08 467 ILE A N 1
ATOM 691 C CA . ILE A 1 81 ? 35.802 12.011 22.509 1.00 24.43 467 ILE A CA 1
ATOM 692 C C . ILE A 1 81 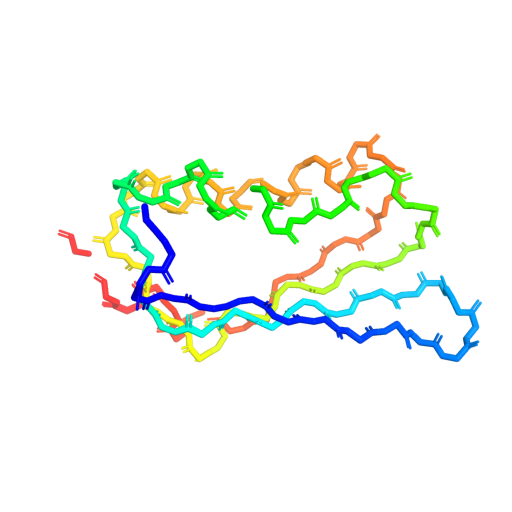? 34.641 11.103 22.901 1.00 24.04 467 ILE A C 1
ATOM 693 O O . ILE A 1 81 ? 34.811 10.199 23.726 1.00 26.02 467 ILE A O 1
ATOM 698 N N . VAL A 1 82 ? 33.466 11.358 22.332 1.00 24.03 468 VAL A N 1
ATOM 699 C CA . VAL A 1 82 ? 32.285 10.486 22.484 1.00 23.87 468 VAL A CA 1
ATOM 700 C C . VAL A 1 82 ? 32.002 9.877 21.132 1.00 23.36 468 VAL A C 1
ATOM 701 O O . VAL A 1 82 ? 32.067 10.570 20.109 1.00 23.25 468 VAL A O 1
ATOM 705 N N . GLY A 1 83 ? 31.708 8.572 21.088 1.00 22.74 469 GLY A N 1
ATOM 706 C CA . GLY A 1 83 ? 31.317 7.971 19.798 1.00 22.20 469 GLY A CA 1
ATOM 707 C C . GLY A 1 83 ? 32.461 7.491 18.921 1.00 20.66 469 GLY A C 1
ATOM 708 O O . GLY A 1 83 ? 32.236 7.223 17.750 1.00 20.94 469 GLY A O 1
ATOM 717 N N . ASN A 1 85 ? 34.020 4.646 18.836 1.00 21.14 471 ASN A N 1
ATOM 718 C CA . ASN A 1 85 ? 33.816 3.280 18.313 1.00 23.23 471 ASN A CA 1
ATOM 719 C C . ASN A 1 85 ? 32.926 3.296 17.085 1.00 21.98 471 ASN A C 1
ATOM 720 O O . ASN A 1 85 ? 33.296 2.749 16.004 1.00 23.00 471 ASN A O 1
ATOM 725 N N . GLU A 1 86 ? 31.793 3.983 17.185 1.00 21.33 472 GLU A N 1
ATOM 726 C CA . GLU A 1 86 ? 30.866 4.044 16.045 1.00 21.93 472 GLU A CA 1
ATOM 727 C C . GLU A 1 86 ? 31.513 4.733 14.862 1.00 20.74 472 GLU A C 1
ATOM 728 O O . GLU A 1 86 ? 31.378 4.280 13.694 1.00 21.30 472 GLU A O 1
ATOM 734 N N . ALA A 1 87 ? 32.202 5.845 15.115 1.00 20.09 473 ALA A N 1
ATOM 735 C CA . ALA A 1 87 ? 32.795 6.620 14.010 1.00 20.40 473 ALA A CA 1
ATOM 736 C C . ALA A 1 87 ? 33.925 5.846 13.300 1.00 20.29 473 ALA A C 1
ATOM 737 O O . ALA A 1 87 ? 34.180 6.055 12.113 1.00 20.78 473 ALA A O 1
ATOM 739 N N A SER A 1 88 ? 34.576 4.946 14.039 0.50 19.74 474 SER A N 1
ATOM 740 N N B SER A 1 88 ? 34.615 4.971 14.031 0.50 20.64 474 SER A N 1
ATOM 741 C CA A SER A 1 88 ? 35.761 4.245 13.535 0.50 19.43 474 SER A CA 1
ATOM 742 C CA B SER A 1 88 ? 35.816 4.326 13.484 0.50 21.16 474 SER A CA 1
ATOM 743 C C A SER A 1 88 ? 35.452 3.000 12.706 0.50 20.36 474 SER A C 1
ATOM 744 C C B SER A 1 88 ? 35.522 3.085 12.640 0.50 21.71 474 SER A C 1
ATOM 745 O O A SER A 1 88 ? 36.357 2.419 12.097 0.50 21.13 474 SER A O 1
ATOM 746 O O B SER A 1 88 ? 36.420 2.551 11.982 0.50 22.56 474 SER A O 1
ATOM 751 N N A GLU A 1 89 ? 34.185 2.572 12.687 0.50 20.78 475 GLU A N 1
ATOM 752 N N B GLU A 1 89 ? 34.273 2.609 12.655 0.50 22.09 475 GLU A N 1
ATOM 753 C CA A GLU A 1 89 ? 33.812 1.334 11.982 0.50 21.79 475 GLU A CA 1
ATOM 754 C CA B GLU A 1 89 ? 33.942 1.351 11.968 0.50 22.79 475 GLU A CA 1
ATOM 755 C C A GLU A 1 89 ? 34.061 1.439 10.479 0.50 22.07 475 GLU A C 1
ATOM 756 C C B GLU A 1 89 ? 34.177 1.453 10.476 0.50 22.69 475 GLU A C 1
ATOM 757 O O A GLU A 1 89 ? 34.292 0.429 9.811 0.50 22.55 475 GLU A O 1
ATOM 758 O O B GLU A 1 89 ? 34.506 0.464 9.812 0.50 23.01 475 GLU A O 1
ATOM 769 N N . THR A 1 90 ? 34.032 2.663 9.961 1.00 21.61 476 THR A N 1
ATOM 770 C CA . THR A 1 90 ? 34.218 2.911 8.531 1.00 22.38 476 THR A CA 1
ATOM 771 C C . THR A 1 90 ? 35.657 3.159 8.156 1.00 24.88 476 THR A C 1
ATOM 772 O O . THR A 1 90 ? 35.951 3.425 6.980 1.00 27.15 476 THR A O 1
ATOM 784 N N . VAL A 1 92 ? 38.526 2.433 6.781 1.00 35.09 478 VAL A N 1
ATOM 785 C CA . VAL A 1 92 ? 38.896 1.387 5.861 1.00 39.08 478 VAL A CA 1
ATOM 786 C C . VAL A 1 92 ? 40.161 1.840 5.119 1.00 40.21 478 VAL A C 1
ATOM 787 O O . VAL A 1 92 ? 40.604 1.173 4.154 1.00 43.11 478 VAL A O 1
#